Protein AF-A0A6J1W2R2-F1 (afdb_monomer_lite)

InterPro domains:
  IPR001648 Small ribosomal subunit protein bS18 [PF01084] (41-90)
  IPR036870 Small ribosomal subunit protein bS18 superfamily [G3DSA:4.10.640.10] (30-95)
  IPR036870 Small ribosomal subunit protein bS18 superfamily [SSF46911] (23-94)
  IPR040054 Small ribosomal subunit protein mS40 [PTHR13329] (23-155)

Sequence (158 aa):
QKGTFTAFSSNYLHNKLFCSVQRRGHVCGNPCPICRDQHLFLDYRNVKLLEQFICPHSNIILDPTHTGVCRNKYKELVKAIDQAQDKGLLSVSTPLISFQDVDWSNQHPAVSKTPPSPALCSKTSWYPWYDWQQPPEKKIELFRKIYKNYLKEESNLS

Radius of gyration: 34.97 Å; chains: 1; bounding box: 86×46×74 Å

Secondary structure (DSSP, 8-state):
---------TTTTTTTS---TTBTTBPPSS--HHHH-TT----TT-HHHHGGGB-TTT-PBPPHHHH---HHHHHHHHHHHHHHHHTTSS----------S----TTSTTTS-PPPPHHHHTT--SSGGGS--PPPHHHHHHHHHHTTTTPPP-----

Foldseek 3Di:
DDDDDPPDDPPPVVVLQAQVCPPPNHGPPDGAPQSVDPPRDQALQPLVVLVVQADPPPRHGHDCVVRSHHNVVVVSSVVSVVVNVVVVVDDDPDDDDDDPPDDPDCPDCVNDPPDDDPCVVVVHDPDPVVDDDDDDVVVVVVCCVVCVPPDDDDDPDD

pLDDT: mean 81.66, std 17.97, range [33.88, 96.5]

Structure (mmCIF, N/CA/C/O backbone):
data_AF-A0A6J1W2R2-F1
#
_entry.id   AF-A0A6J1W2R2-F1
#
loop_
_atom_site.group_PDB
_atom_site.id
_atom_site.type_symbol
_atom_site.label_atom_id
_atom_site.label_alt_id
_atom_site.label_comp_id
_atom_site.label_asym_id
_atom_site.label_entity_id
_atom_site.label_seq_id
_atom_site.pdbx_PDB_ins_code
_atom_site.Cartn_x
_atom_site.Cartn_y
_atom_site.Cartn_z
_atom_site.occupancy
_atom_site.B_iso_or_equiv
_atom_site.auth_seq_id
_atom_site.auth_comp_id
_atom_site.auth_asym_id
_atom_site.auth_atom_id
_atom_site.pdbx_PDB_model_num
ATOM 1 N N . GLN A 1 1 ? 42.915 19.034 0.023 1.00 37.22 1 GLN A N 1
ATOM 2 C CA . GLN A 1 1 ? 42.720 19.539 -1.352 1.00 37.22 1 GLN A CA 1
ATOM 3 C C . GLN A 1 1 ? 41.248 19.360 -1.693 1.00 37.22 1 GLN A C 1
ATOM 5 O O . GLN A 1 1 ? 40.775 18.234 -1.697 1.00 37.22 1 GLN A O 1
ATOM 10 N N . LYS A 1 2 ? 40.491 20.457 -1.809 1.00 33.88 2 LYS A N 1
ATOM 11 C CA . LYS A 1 2 ? 39.046 20.425 -2.078 1.00 33.88 2 LYS A CA 1
ATOM 12 C C . LYS A 1 2 ? 38.864 20.428 -3.596 1.00 33.88 2 LYS A C 1
ATOM 14 O O . LYS A 1 2 ? 39.193 21.423 -4.232 1.00 33.88 2 LYS A O 1
ATOM 19 N N . GLY A 1 3 ? 38.426 19.303 -4.159 1.00 34.03 3 GLY A N 1
ATOM 20 C CA . GLY A 1 3 ? 38.144 19.174 -5.587 1.00 34.03 3 GLY A CA 1
ATOM 21 C C . GLY A 1 3 ? 36.888 19.957 -5.948 1.00 34.03 3 GLY A C 1
ATOM 22 O O . GLY A 1 3 ? 35.795 19.642 -5.485 1.00 34.03 3 GLY A O 1
ATOM 23 N N . THR A 1 4 ? 37.059 21.005 -6.740 1.00 35.53 4 THR A N 1
ATOM 24 C CA . THR A 1 4 ? 35.995 21.797 -7.347 1.00 35.53 4 THR A CA 1
ATOM 25 C C . THR A 1 4 ? 35.283 20.959 -8.407 1.00 35.53 4 THR A C 1
ATOM 27 O O . THR A 1 4 ? 35.837 20.675 -9.465 1.00 35.53 4 THR A O 1
ATOM 30 N N . PHE A 1 5 ? 34.039 20.564 -8.133 1.00 35.19 5 PHE A N 1
ATOM 31 C CA . PHE A 1 5 ? 33.139 20.038 -9.157 1.00 35.19 5 PHE A CA 1
ATOM 32 C C . PHE A 1 5 ? 32.754 21.198 -10.078 1.00 35.19 5 PHE A C 1
ATOM 34 O O . PHE A 1 5 ? 32.011 22.101 -9.690 1.00 35.19 5 PHE A O 1
ATOM 41 N N . THR A 1 6 ? 33.312 21.220 -11.284 1.00 35.56 6 THR A N 1
ATOM 42 C CA . THR A 1 6 ? 32.904 22.163 -12.320 1.00 35.56 6 THR A CA 1
ATOM 43 C C . THR A 1 6 ? 31.496 21.799 -12.781 1.00 35.56 6 THR A C 1
ATOM 45 O O . THR A 1 6 ? 31.207 20.664 -13.160 1.00 35.56 6 THR A O 1
ATOM 48 N N . ALA A 1 7 ? 30.590 22.773 -12.712 1.00 41.31 7 ALA A N 1
ATOM 49 C CA . ALA A 1 7 ? 29.236 22.658 -13.225 1.00 41.31 7 ALA A CA 1
ATOM 50 C C . ALA A 1 7 ? 29.283 22.506 -14.755 1.00 41.31 7 ALA A C 1
ATOM 52 O O . ALA A 1 7 ? 29.345 23.489 -15.495 1.00 41.31 7 ALA A O 1
ATOM 53 N N . PHE A 1 8 ? 29.267 21.264 -15.239 1.00 35.47 8 PHE A N 1
ATOM 54 C CA . PHE A 1 8 ? 29.044 20.964 -16.648 1.00 35.47 8 PHE A CA 1
ATOM 55 C C . PHE A 1 8 ? 27.583 21.294 -16.995 1.00 35.47 8 PHE A C 1
ATOM 57 O O . PHE A 1 8 ? 26.665 20.546 -16.681 1.00 35.47 8 PHE A O 1
ATOM 64 N N . SER A 1 9 ? 27.392 22.471 -17.594 1.00 34.22 9 SER A N 1
ATOM 65 C CA . SER A 1 9 ? 26.279 22.884 -18.463 1.00 34.22 9 SER A CA 1
ATOM 66 C C . SER A 1 9 ? 24.929 22.167 -18.254 1.00 34.22 9 SER A C 1
ATOM 68 O O . SER A 1 9 ? 24.578 21.208 -18.940 1.00 34.22 9 SER A O 1
ATOM 70 N N . SER A 1 10 ? 24.114 22.720 -17.354 1.00 40.25 10 SER A N 1
ATOM 71 C CA . SER A 1 10 ? 22.743 22.279 -17.030 1.00 40.25 10 SER A CA 1
ATOM 72 C C . SER A 1 10 ? 21.732 22.398 -18.198 1.00 40.25 10 SER A C 1
ATOM 74 O O . SER A 1 10 ? 20.627 21.862 -18.147 1.00 40.25 10 SER A O 1
ATOM 76 N N . ASN A 1 11 ? 22.092 23.064 -19.301 1.00 42.41 11 ASN A N 1
ATOM 77 C CA . ASN A 1 11 ? 21.125 23.475 -20.330 1.00 42.41 11 ASN A CA 1
ATOM 78 C C . ASN A 1 11 ? 20.890 22.460 -21.467 1.00 42.41 11 ASN A C 1
ATOM 80 O O . ASN A 1 11 ? 19.940 22.619 -22.230 1.00 42.41 11 ASN A O 1
ATOM 84 N N . TYR A 1 12 ? 21.694 21.396 -21.578 1.00 39.03 12 TYR A N 1
ATOM 85 C CA . TYR A 1 12 ? 21.502 20.356 -22.609 1.00 39.03 12 TYR A CA 1
ATOM 86 C C . TYR A 1 12 ? 20.623 19.180 -22.141 1.00 39.03 12 TYR A C 1
ATOM 88 O O . TYR A 1 12 ? 19.977 18.515 -22.953 1.00 39.03 12 TYR A O 1
ATOM 96 N N . LEU A 1 13 ? 20.550 18.942 -20.827 1.00 44.00 13 LEU A N 1
ATOM 97 C CA . LEU A 1 13 ? 19.780 17.848 -20.219 1.00 44.00 13 LEU A CA 1
ATOM 98 C C . LEU A 1 13 ? 18.282 18.159 -20.095 1.00 44.00 13 LEU A C 1
ATOM 100 O O . LEU A 1 13 ? 17.456 17.250 -20.142 1.00 44.00 13 LEU A O 1
ATOM 104 N N . HIS A 1 14 ? 17.904 19.435 -20.010 1.00 46.84 14 HIS A N 1
ATOM 105 C CA . HIS A 1 14 ? 16.515 19.822 -19.752 1.00 46.84 14 HIS A CA 1
ATOM 106 C C . HIS A 1 14 ? 15.580 19.633 -20.967 1.00 46.84 14 HIS A C 1
ATOM 108 O O . HIS A 1 14 ? 14.381 19.406 -20.799 1.00 46.84 14 HIS A O 1
ATOM 114 N N . ASN A 1 15 ? 16.119 19.652 -22.194 1.00 44.69 15 ASN A N 1
ATOM 115 C CA . ASN A 1 15 ? 15.325 19.600 -23.431 1.00 44.69 15 ASN A CA 1
ATOM 116 C C . ASN A 1 15 ? 15.116 18.186 -24.007 1.00 44.69 15 ASN A C 1
ATOM 118 O O . ASN A 1 15 ? 14.222 17.999 -24.828 1.00 44.69 15 ASN A O 1
ATOM 122 N N . LYS A 1 16 ? 15.880 17.174 -23.563 1.00 52.25 16 LYS A N 1
ATOM 123 C CA . LYS A 1 16 ? 15.701 15.760 -23.972 1.00 52.25 16 LYS A CA 1
ATOM 124 C C . LYS A 1 16 ? 14.687 14.994 -23.111 1.00 52.25 16 LYS A C 1
ATOM 126 O O . LYS A 1 16 ? 14.138 13.991 -23.553 1.00 52.25 16 LYS A O 1
ATOM 131 N N . LEU A 1 17 ? 14.395 15.486 -21.906 1.00 55.44 17 LEU A N 1
ATOM 132 C CA . LEU A 1 17 ? 13.450 14.862 -20.969 1.00 55.44 17 LEU A CA 1
ATOM 133 C C . LEU A 1 17 ? 11.979 14.989 -21.412 1.00 55.44 17 LEU A C 1
ATOM 135 O O . LEU A 1 17 ? 11.118 14.255 -20.924 1.00 55.44 17 LEU A O 1
ATOM 139 N N . PHE A 1 18 ? 11.682 15.875 -22.367 1.00 56.31 18 PHE A N 1
ATOM 140 C CA . PHE A 1 18 ? 10.337 16.116 -22.882 1.00 56.31 18 PHE A CA 1
ATOM 141 C C . PHE A 1 18 ? 10.292 15.902 -24.397 1.00 56.31 18 PHE A C 1
ATOM 143 O O . PHE A 1 18 ? 10.505 16.825 -25.177 1.00 56.31 18 PHE A O 1
ATOM 150 N N . CYS A 1 19 ? 9.959 14.685 -24.828 1.00 61.53 19 CYS A N 1
ATOM 151 C CA . CYS A 1 19 ? 9.558 14.461 -26.213 1.00 61.53 19 CYS A CA 1
ATOM 152 C C . CYS A 1 19 ? 8.218 15.166 -26.429 1.00 61.53 19 CYS A C 1
ATOM 154 O O . CYS A 1 19 ? 7.186 14.785 -25.876 1.00 61.53 19 CYS A O 1
ATOM 156 N N . SER A 1 20 ? 8.259 16.243 -27.201 1.00 53.66 20 SER A N 1
ATOM 157 C CA . SER A 1 20 ? 7.128 17.112 -27.502 1.00 53.66 20 SER A CA 1
ATOM 158 C C . SER A 1 20 ? 6.196 16.542 -28.573 1.00 53.66 20 SER A C 1
ATOM 160 O O . SER A 1 20 ? 5.399 17.301 -29.111 1.00 53.66 20 SER A O 1
ATOM 162 N N . VAL A 1 21 ? 6.249 15.231 -28.860 1.00 52.50 21 VAL A N 1
ATOM 163 C CA . VAL A 1 21 ? 5.447 14.547 -29.901 1.00 52.50 21 VAL A CA 1
ATOM 164 C C . VAL A 1 21 ? 3.933 14.753 -29.746 1.00 52.50 21 VAL A C 1
ATOM 166 O O . VAL A 1 21 ? 3.185 14.549 -30.693 1.00 52.50 21 VAL A O 1
ATOM 169 N N . GLN A 1 22 ? 3.466 15.277 -28.610 1.00 52.41 22 GLN A N 1
ATOM 170 C CA . GLN A 1 22 ? 2.085 15.742 -28.447 1.00 52.41 22 GLN A CA 1
ATOM 171 C C . GLN A 1 22 ? 1.945 17.215 -28.046 1.00 52.41 22 GLN A C 1
ATOM 173 O O . GLN A 1 22 ? 1.015 17.596 -27.341 1.00 52.41 22 GLN A O 1
ATOM 178 N N . ARG A 1 23 ? 2.794 18.109 -28.560 1.00 53.06 23 ARG A N 1
ATOM 179 C CA . ARG A 1 23 ? 2.374 19.506 -28.735 1.00 53.06 23 ARG A CA 1
ATOM 180 C C . ARG A 1 23 ? 1.549 19.588 -30.020 1.00 53.06 23 ARG A C 1
ATOM 182 O O . ARG A 1 23 ? 2.087 19.843 -31.088 1.00 53.06 23 ARG A O 1
ATOM 189 N N . ARG A 1 24 ? 0.236 19.357 -29.902 1.00 53.72 24 ARG A N 1
ATOM 190 C CA . ARG A 1 24 ? -0.763 19.594 -30.968 1.00 53.72 24 ARG A CA 1
ATOM 191 C C . ARG A 1 24 ? -0.527 18.816 -32.281 1.00 53.72 24 ARG A C 1
ATOM 193 O O . ARG A 1 24 ? -0.714 19.367 -33.357 1.00 53.72 24 ARG A O 1
ATOM 200 N N . GLY A 1 25 ? -0.132 17.544 -32.198 1.00 59.78 25 GLY A N 1
ATOM 201 C CA . GLY A 1 25 ? -0.109 16.637 -33.359 1.00 59.78 25 GLY A CA 1
ATOM 202 C C . GLY A 1 25 ? 1.147 16.679 -34.239 1.00 59.78 25 GLY A C 1
ATOM 203 O O . GLY A 1 25 ? 1.175 15.998 -35.258 1.00 59.78 25 GLY A O 1
ATOM 204 N N . HIS A 1 26 ? 2.192 17.423 -33.859 1.00 62.81 26 HIS A N 1
ATOM 205 C CA . HIS A 1 26 ? 3.463 17.442 -34.588 1.00 62.81 26 HIS A CA 1
ATOM 206 C C . HIS A 1 26 ? 4.547 16.623 -33.866 1.00 62.81 26 HIS A C 1
ATOM 208 O O . HIS A 1 26 ? 4.877 16.882 -32.706 1.00 62.81 26 HIS A O 1
ATOM 214 N N . VAL A 1 27 ? 5.147 15.661 -34.575 1.00 64.88 27 VAL A N 1
ATOM 215 C CA . VAL A 1 27 ? 6.266 14.838 -34.085 1.00 64.88 27 VAL A CA 1
ATOM 216 C C . VAL A 1 27 ? 7.534 15.696 -34.041 1.00 64.88 27 VAL A C 1
ATOM 218 O O . VAL A 1 27 ? 7.864 16.378 -35.007 1.00 64.88 27 VAL A O 1
ATOM 221 N N . CYS A 1 28 ? 8.256 15.729 -32.919 1.00 65.06 28 CYS A N 1
ATOM 222 C CA . CYS A 1 28 ? 9.509 16.487 -32.844 1.00 65.06 28 CYS A CA 1
ATOM 223 C C . CYS A 1 28 ? 10.579 15.894 -33.775 1.00 65.06 28 CYS A C 1
ATOM 225 O O . CYS A 1 28 ? 10.603 14.684 -33.966 1.00 65.06 28 CYS A O 1
ATOM 227 N N . GLY A 1 29 ? 11.497 16.716 -34.299 1.00 72.06 29 GLY A N 1
ATOM 228 C CA . GLY A 1 29 ? 12.482 16.278 -35.303 1.00 72.06 29 GLY A CA 1
ATOM 229 C C . GLY A 1 29 ? 13.381 15.105 -34.879 1.00 72.06 29 GLY A C 1
ATOM 230 O O . GLY A 1 29 ? 13.784 14.320 -35.729 1.00 72.06 29 GLY A O 1
ATOM 231 N N . ASN A 1 30 ? 13.648 14.940 -33.576 1.00 76.75 30 ASN A N 1
ATOM 232 C CA . ASN A 1 30 ? 14.317 13.757 -33.019 1.00 76.75 30 ASN A CA 1
ATOM 233 C C . ASN A 1 30 ? 13.459 13.131 -31.898 1.00 76.75 30 ASN A C 1
ATOM 235 O O . ASN A 1 30 ? 13.616 13.502 -30.729 1.00 76.75 30 ASN A O 1
ATOM 239 N N . PRO A 1 31 ? 12.482 12.271 -32.238 1.00 82.56 31 PRO A N 1
ATOM 240 C CA . PRO A 1 31 ? 11.590 11.648 -31.264 1.00 82.56 31 PRO A CA 1
ATOM 241 C C . PRO A 1 31 ? 12.301 10.580 -30.423 1.00 82.56 31 PRO A C 1
ATOM 243 O O . PRO A 1 31 ? 13.312 10.011 -30.829 1.00 82.56 31 PRO A O 1
ATOM 246 N N . CYS A 1 32 ? 11.747 10.294 -29.239 1.00 84.81 32 CYS A N 1
ATOM 247 C CA . CYS A 1 32 ? 12.245 9.215 -28.384 1.00 84.81 32 CYS A CA 1
ATOM 248 C C . CYS A 1 32 ? 12.112 7.846 -29.093 1.00 84.81 32 CYS A C 1
ATOM 250 O O . CYS A 1 32 ? 11.216 7.718 -29.930 1.00 84.81 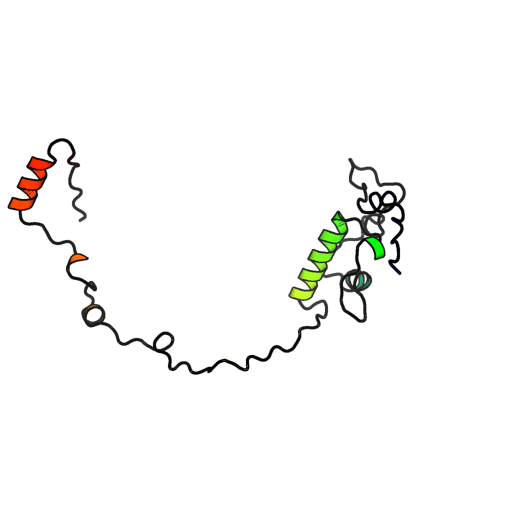32 CYS A O 1
ATOM 252 N N . PRO A 1 33 ? 12.909 6.810 -28.756 1.00 86.19 33 PRO A N 1
ATOM 253 C CA . PRO A 1 33 ? 12.836 5.498 -29.419 1.00 86.19 33 PRO A CA 1
ATOM 254 C C . PRO A 1 33 ? 11.419 4.909 -29.451 1.00 86.19 33 PRO A C 1
ATOM 256 O O . PRO A 1 33 ? 11.002 4.351 -30.458 1.00 86.19 33 PRO A O 1
ATOM 259 N N . ILE A 1 34 ? 10.654 5.134 -28.377 1.00 88.38 34 ILE A N 1
ATOM 260 C CA . ILE A 1 34 ? 9.258 4.695 -28.242 1.00 88.38 34 ILE A CA 1
ATOM 261 C C . ILE A 1 34 ? 8.284 5.605 -29.002 1.00 88.38 34 ILE A C 1
ATOM 263 O O . ILE A 1 34 ? 7.258 5.167 -29.489 1.00 88.38 34 ILE A O 1
ATOM 267 N N . CYS A 1 35 ? 8.593 6.895 -29.095 1.00 84.50 35 CYS A N 1
ATOM 268 C CA . CYS A 1 35 ? 7.727 7.912 -29.685 1.00 84.50 35 CYS A CA 1
ATOM 269 C C . CYS A 1 35 ? 7.887 8.006 -31.209 1.00 84.50 35 CYS A C 1
ATOM 271 O O . CYS A 1 35 ? 7.076 8.652 -31.869 1.00 84.50 35 CYS A O 1
ATOM 273 N N . ARG A 1 36 ? 8.982 7.453 -31.749 1.00 84.81 36 ARG A N 1
ATOM 274 C CA . ARG A 1 36 ? 9.283 7.424 -33.182 1.00 84.81 36 ARG A CA 1
ATOM 275 C C . ARG A 1 36 ? 8.344 6.480 -33.929 1.00 84.81 36 ARG A C 1
ATOM 277 O O . ARG A 1 36 ? 7.970 6.787 -35.055 1.00 84.81 36 ARG A O 1
ATOM 284 N N . ASP A 1 37 ? 7.996 5.360 -33.304 1.00 85.44 37 ASP A N 1
ATOM 285 C CA . ASP A 1 37 ? 7.122 4.334 -33.862 1.00 85.44 37 ASP A CA 1
ATOM 286 C C . ASP A 1 37 ? 5.756 4.367 -33.164 1.00 85.44 37 ASP A C 1
ATOM 288 O O . ASP A 1 37 ? 5.658 4.206 -31.950 1.00 85.44 37 ASP A O 1
ATOM 292 N N . GLN A 1 38 ? 4.690 4.593 -33.930 1.00 80.69 38 GLN A N 1
ATOM 293 C CA . GLN A 1 38 ? 3.326 4.674 -33.403 1.00 80.69 38 GLN A CA 1
ATOM 294 C C . GLN A 1 38 ? 2.714 3.301 -33.111 1.00 80.69 38 GLN A C 1
ATOM 296 O O . GLN A 1 38 ? 1.756 3.217 -32.345 1.00 80.69 38 GLN A O 1
ATOM 301 N N . HIS A 1 39 ? 3.254 2.233 -33.700 1.00 85.00 39 HIS A N 1
ATOM 302 C CA . HIS A 1 39 ? 2.779 0.869 -33.477 1.00 85.00 39 HIS A CA 1
ATOM 303 C C . HIS A 1 39 ? 3.423 0.218 -32.249 1.00 85.00 39 HIS A C 1
ATOM 305 O O . HIS A 1 39 ? 3.042 -0.890 -31.864 1.00 85.00 39 HIS A O 1
ATOM 311 N N . LEU A 1 40 ? 4.381 0.899 -31.613 1.00 88.88 40 LEU A N 1
ATOM 312 C CA . LEU A 1 40 ? 5.046 0.407 -30.420 1.00 88.88 40 LEU A CA 1
ATOM 313 C C . LEU A 1 40 ? 4.242 0.752 -29.160 1.00 88.88 40 LEU A C 1
ATOM 315 O O . LEU A 1 40 ? 4.360 1.836 -28.583 1.00 88.88 40 LEU A O 1
ATOM 319 N N . PHE A 1 41 ? 3.428 -0.204 -28.715 1.00 89.38 41 PHE A N 1
ATOM 320 C CA . PHE A 1 41 ? 2.624 -0.088 -27.500 1.00 89.38 41 PHE A CA 1
ATOM 321 C C . PHE A 1 41 ? 3.355 -0.652 -26.273 1.00 89.38 41 PHE A C 1
ATOM 323 O O . PHE A 1 41 ? 3.830 -1.793 -26.270 1.00 89.38 41 PHE A O 1
ATOM 330 N N . LEU A 1 42 ? 3.416 0.157 -25.211 1.00 92.31 42 LEU A N 1
ATOM 331 C CA . LEU A 1 42 ? 3.955 -0.230 -23.908 1.00 92.31 42 LEU A CA 1
ATOM 332 C C . LEU A 1 42 ? 2.907 -1.012 -23.110 1.00 92.31 42 LEU A C 1
ATOM 334 O O . LEU A 1 42 ? 2.167 -0.444 -22.311 1.00 92.31 42 LEU A O 1
ATOM 338 N N . ASP A 1 43 ? 2.881 -2.323 -23.329 1.00 94.38 43 ASP A N 1
ATOM 339 C CA . ASP A 1 43 ? 2.031 -3.265 -22.603 1.00 94.38 43 ASP A CA 1
ATOM 340 C C . ASP A 1 43 ? 2.867 -4.152 -21.673 1.00 94.38 43 ASP A C 1
ATOM 342 O O . ASP A 1 43 ? 3.932 -4.637 -22.054 1.00 94.38 43 ASP A O 1
ATOM 346 N N . TYR A 1 44 ? 2.315 -4.489 -20.504 1.00 95.88 44 TYR A N 1
ATOM 347 C CA . TYR A 1 44 ? 2.909 -5.447 -19.557 1.00 95.88 44 TYR A CA 1
ATOM 348 C C . TYR A 1 44 ? 3.099 -6.859 -20.150 1.00 95.88 44 TYR A C 1
ATOM 350 O O . TYR A 1 44 ? 3.895 -7.649 -19.654 1.00 95.88 44 TYR A O 1
ATOM 358 N N . ARG A 1 45 ? 2.361 -7.197 -21.218 1.00 95.19 45 ARG A N 1
ATOM 359 C CA . ARG A 1 45 ? 2.462 -8.488 -21.926 1.00 95.19 45 ARG A CA 1
ATOM 360 C C . ARG A 1 45 ? 3.720 -8.586 -22.789 1.00 95.19 45 ARG A C 1
ATOM 362 O O . ARG A 1 45 ? 4.181 -9.687 -23.077 1.00 95.19 45 ARG A O 1
ATOM 369 N N . ASN A 1 46 ? 4.271 -7.449 -23.209 1.00 95.00 46 ASN A N 1
ATOM 370 C CA . ASN A 1 46 ? 5.395 -7.385 -24.136 1.00 95.00 46 ASN A CA 1
ATOM 371 C C . ASN A 1 46 ? 6.722 -7.473 -23.374 1.00 95.00 46 ASN A C 1
ATOM 373 O O . ASN A 1 46 ? 7.518 -6.536 -23.377 1.00 95.00 46 ASN A O 1
ATOM 377 N N . VAL A 1 47 ? 6.968 -8.619 -22.736 1.00 93.06 47 VAL A N 1
ATOM 378 C CA . VAL A 1 47 ? 8.131 -8.850 -21.860 1.00 93.06 47 VAL A CA 1
ATOM 379 C C . VAL A 1 47 ? 9.452 -8.525 -22.567 1.00 93.06 47 VAL A C 1
ATOM 381 O O . VAL A 1 47 ? 10.244 -7.739 -22.059 1.00 93.06 47 VAL A O 1
ATOM 384 N N . LYS A 1 48 ? 9.623 -9.000 -23.809 1.00 94.19 48 LYS A N 1
ATOM 385 C CA . LYS A 1 48 ? 10.826 -8.761 -24.630 1.00 94.19 48 LYS A CA 1
ATOM 386 C C . LYS A 1 48 ? 11.126 -7.283 -24.898 1.00 94.19 48 LYS A C 1
ATOM 388 O O . LYS A 1 48 ? 12.273 -6.934 -25.151 1.00 94.19 48 LYS A O 1
ATOM 393 N N . LEU A 1 49 ? 10.100 -6.428 -24.915 1.00 94.06 49 LEU A N 1
ATOM 394 C CA . LEU A 1 49 ? 10.278 -4.985 -25.075 1.00 94.06 49 LEU A CA 1
ATOM 395 C C . LEU A 1 49 ? 10.707 -4.355 -23.750 1.00 94.06 49 LEU A C 1
ATOM 397 O O . LEU A 1 49 ? 11.617 -3.535 -23.728 1.00 94.06 49 LEU A O 1
ATOM 401 N N . LEU A 1 50 ? 10.055 -4.744 -22.652 1.00 94.50 50 LEU A N 1
ATOM 402 C CA . LEU A 1 50 ? 10.324 -4.204 -21.321 1.00 94.50 50 LEU A CA 1
ATOM 403 C C . LEU A 1 50 ? 11.724 -4.580 -20.818 1.00 94.50 50 LEU A C 1
ATOM 405 O O . LEU A 1 50 ? 12.406 -3.727 -20.254 1.00 94.50 50 LEU A O 1
ATOM 409 N N . GLU A 1 51 ? 12.188 -5.802 -21.098 1.00 93.75 51 GLU A N 1
ATOM 410 C CA . GLU A 1 51 ? 13.535 -6.286 -20.756 1.00 93.75 51 GLU A CA 1
ATOM 411 C C . GLU A 1 51 ? 14.655 -5.386 -21.301 1.00 93.75 51 GLU A C 1
ATOM 413 O O . GLU A 1 51 ? 15.681 -5.223 -20.649 1.00 93.75 51 GLU A O 1
ATOM 418 N N . GLN A 1 52 ? 14.457 -4.732 -22.451 1.00 93.44 52 GLN A N 1
ATOM 419 C CA . GLN A 1 52 ? 15.454 -3.828 -23.049 1.00 93.44 52 GLN A CA 1
ATOM 420 C C . GLN A 1 52 ? 15.713 -2.573 -22.206 1.00 93.44 52 GLN A C 1
ATOM 422 O O . GLN A 1 52 ? 16.757 -1.936 -22.338 1.00 93.44 52 GLN A O 1
ATOM 427 N N . PHE A 1 53 ? 14.755 -2.198 -21.357 1.00 93.94 53 PHE A N 1
ATOM 428 C CA . PHE A 1 53 ? 14.839 -1.029 -20.484 1.00 93.94 53 PHE A CA 1
ATOM 429 C C . PHE A 1 53 ? 15.258 -1.391 -19.053 1.00 93.94 53 PHE A C 1
ATOM 431 O O . PHE A 1 53 ? 15.269 -0.522 -18.178 1.00 93.94 53 PHE A O 1
ATOM 438 N N . ILE A 1 54 ? 15.617 -2.654 -18.812 1.00 93.81 54 ILE A N 1
ATOM 439 C CA . ILE A 1 54 ? 16.030 -3.189 -17.516 1.00 93.81 54 ILE A CA 1
ATOM 440 C C . ILE A 1 54 ? 17.489 -3.646 -17.615 1.00 93.81 54 ILE A C 1
ATOM 442 O O . ILE A 1 54 ? 17.925 -4.207 -18.617 1.00 93.81 54 ILE A O 1
ATOM 446 N N . CYS A 1 55 ? 18.276 -3.399 -16.568 1.00 92.25 55 CYS A N 1
ATOM 447 C CA . CYS A 1 55 ? 19.638 -3.917 -16.496 1.00 92.25 55 CYS A CA 1
ATOM 448 C C . CYS A 1 55 ? 19.621 -5.444 -16.270 1.00 92.25 55 CYS A C 1
ATOM 450 O O . CYS A 1 55 ? 19.070 -5.881 -15.259 1.00 92.25 55 CYS A O 1
ATOM 452 N N . PRO A 1 56 ? 20.280 -6.260 -17.117 1.00 89.88 56 PRO A N 1
ATOM 453 C CA . PRO A 1 56 ? 20.210 -7.725 -17.034 1.00 89.88 56 PRO A CA 1
ATOM 454 C C . PRO A 1 56 ? 20.852 -8.315 -15.769 1.00 89.88 56 PRO A C 1
ATOM 456 O O . PRO A 1 56 ? 20.565 -9.450 -15.406 1.00 89.88 56 PRO A O 1
ATOM 459 N N . HIS A 1 57 ? 21.737 -7.568 -15.102 1.00 88.38 57 HIS A N 1
ATOM 460 C CA . HIS A 1 57 ? 22.452 -8.045 -13.914 1.00 88.38 57 HIS A CA 1
ATOM 461 C C . HIS A 1 57 ? 21.820 -7.580 -12.603 1.00 88.38 57 HIS A C 1
ATOM 463 O O . HIS A 1 57 ? 21.799 -8.334 -11.636 1.00 88.38 57 HIS A O 1
ATOM 469 N N . SER A 1 58 ? 21.330 -6.339 -12.549 1.00 88.06 58 SER A N 1
ATOM 470 C CA . SER A 1 58 ? 20.757 -5.764 -11.327 1.00 88.06 58 SER A CA 1
ATOM 471 C C . SER A 1 58 ? 19.230 -5.780 -11.299 1.00 88.06 58 SER A C 1
ATOM 473 O O . SER A 1 58 ? 18.657 -5.530 -10.244 1.00 88.06 58 SER A O 1
ATOM 475 N N . ASN A 1 59 ? 18.567 -6.053 -12.430 1.00 88.31 59 ASN A N 1
ATOM 476 C CA . ASN A 1 59 ? 17.114 -5.929 -12.607 1.00 88.31 59 ASN A CA 1
ATOM 477 C C . ASN A 1 59 ? 16.561 -4.538 -12.239 1.00 88.31 59 ASN A C 1
ATOM 479 O O . ASN A 1 59 ? 15.389 -4.382 -11.903 1.00 88.31 59 ASN A O 1
ATOM 483 N N . ILE A 1 60 ? 17.408 -3.508 -12.320 1.00 91.69 60 ILE A N 1
ATOM 484 C CA . ILE A 1 60 ? 17.036 -2.108 -12.090 1.00 91.69 60 ILE A CA 1
ATOM 485 C C . ILE A 1 60 ? 16.589 -1.492 -13.420 1.00 91.69 60 ILE A C 1
ATOM 487 O O . ILE A 1 60 ? 17.237 -1.693 -14.451 1.00 91.69 60 ILE A O 1
ATOM 491 N N . ILE A 1 61 ? 15.494 -0.729 -13.391 1.00 93.81 61 ILE A N 1
ATOM 492 C CA . ILE A 1 61 ? 15.002 0.037 -14.544 1.00 93.81 61 ILE A CA 1
ATOM 493 C C . ILE A 1 61 ? 16.015 1.139 -14.876 1.00 93.81 61 ILE A C 1
ATOM 495 O O . ILE A 1 61 ? 16.424 1.901 -14.001 1.00 93.81 61 ILE A O 1
ATOM 499 N N . LEU A 1 62 ? 16.427 1.223 -16.140 1.00 93.00 62 LEU A N 1
ATOM 500 C CA . LEU A 1 62 ? 17.417 2.195 -16.598 1.00 93.00 62 LEU A CA 1
ATOM 501 C C . LEU A 1 62 ? 16.830 3.610 -16.654 1.00 93.00 62 LEU A C 1
ATOM 503 O O . LEU A 1 62 ? 15.751 3.820 -17.209 1.00 93.00 62 LEU A O 1
ATOM 507 N N . ASP A 1 63 ? 17.581 4.602 -16.172 1.00 90.31 63 ASP A N 1
ATOM 508 C CA . ASP A 1 63 ? 17.112 5.987 -16.146 1.00 90.31 63 ASP A CA 1
ATOM 509 C C . ASP A 1 63 ? 16.769 6.540 -17.548 1.00 90.31 63 ASP A C 1
ATOM 511 O O . ASP A 1 63 ? 17.408 6.185 -18.549 1.00 90.31 63 ASP A O 1
ATOM 515 N N . PRO A 1 64 ? 15.839 7.512 -17.646 1.00 88.19 64 PRO A N 1
ATOM 516 C CA . PRO A 1 64 ? 15.489 8.181 -18.904 1.00 88.19 64 PRO A CA 1
ATOM 517 C C . PRO A 1 64 ? 16.688 8.806 -19.626 1.00 88.19 64 PRO A C 1
ATOM 519 O O . PRO A 1 64 ? 16.716 8.875 -20.853 1.00 88.19 64 PRO A O 1
ATOM 522 N N . THR A 1 65 ? 17.688 9.269 -18.872 1.00 86.38 65 THR A N 1
ATOM 523 C CA . THR A 1 65 ? 18.917 9.860 -19.417 1.00 86.38 65 THR A CA 1
ATOM 524 C C . THR A 1 65 ? 19.765 8.826 -20.158 1.00 86.38 65 THR A C 1
ATOM 526 O O . THR A 1 65 ? 20.397 9.165 -21.156 1.00 86.38 65 THR A O 1
ATOM 529 N N . HIS A 1 66 ? 19.741 7.571 -19.701 1.00 87.25 66 HIS A N 1
ATOM 530 C CA . HIS A 1 66 ? 20.448 6.457 -20.327 1.00 87.25 66 HIS A CA 1
ATOM 531 C C . HIS A 1 66 ? 19.660 5.865 -21.500 1.00 87.25 66 HIS A C 1
ATOM 533 O O . HIS A 1 66 ? 20.234 5.586 -22.548 1.00 87.25 66 HIS A O 1
ATOM 539 N N . THR A 1 67 ? 18.342 5.718 -21.356 1.00 88.69 67 THR A N 1
ATOM 540 C CA . THR A 1 67 ? 17.474 5.099 -22.376 1.00 88.69 67 THR A CA 1
ATOM 541 C C . THR A 1 67 ? 17.039 6.066 -23.482 1.00 88.69 67 THR A C 1
ATOM 543 O O . THR A 1 67 ? 16.617 5.640 -24.556 1.00 88.69 67 THR A O 1
ATOM 546 N N . GLY A 1 68 ? 17.110 7.380 -23.244 1.00 87.62 68 GLY A N 1
ATOM 547 C CA . GLY A 1 68 ? 16.648 8.405 -24.185 1.00 87.62 68 GLY A CA 1
ATOM 548 C C . GLY A 1 68 ? 15.123 8.467 -24.335 1.00 87.62 68 GLY A C 1
ATOM 549 O O . GLY A 1 68 ? 14.615 9.058 -25.291 1.00 87.62 68 GLY A O 1
ATOM 550 N N . VAL A 1 69 ? 14.382 7.851 -23.410 1.00 89.25 69 VAL A N 1
ATOM 551 C CA . VAL A 1 69 ? 12.917 7.855 -23.383 1.00 89.25 69 VAL A CA 1
ATOM 552 C C . VAL A 1 69 ? 12.409 9.149 -22.749 1.00 89.25 69 VAL A C 1
ATOM 554 O O . VAL A 1 69 ? 12.985 9.684 -21.804 1.00 89.25 69 VAL A O 1
ATOM 557 N N . CYS A 1 70 ? 11.298 9.677 -23.261 1.00 87.19 70 CYS A N 1
ATOM 558 C CA . CYS A 1 70 ? 10.698 10.876 -22.689 1.00 87.19 70 CYS A CA 1
ATOM 559 C C . CYS A 1 70 ? 10.052 10.602 -21.332 1.00 87.19 70 CYS A C 1
ATOM 561 O O . CYS A 1 70 ? 9.562 9.506 -21.075 1.00 87.19 70 CYS A O 1
ATOM 563 N N . ARG A 1 71 ? 9.946 11.622 -20.479 1.00 86.88 71 ARG A N 1
ATOM 564 C CA . ARG A 1 71 ? 9.413 11.447 -19.121 1.00 86.88 71 ARG A CA 1
ATOM 565 C C . ARG A 1 71 ? 7.982 10.897 -19.083 1.00 86.88 71 ARG A C 1
ATOM 567 O O . ARG A 1 71 ? 7.638 10.183 -18.148 1.00 86.88 71 ARG A O 1
ATOM 574 N N . ASN A 1 72 ? 7.158 11.201 -20.088 1.00 86.56 72 ASN A N 1
ATOM 575 C CA . ASN A 1 72 ? 5.787 10.6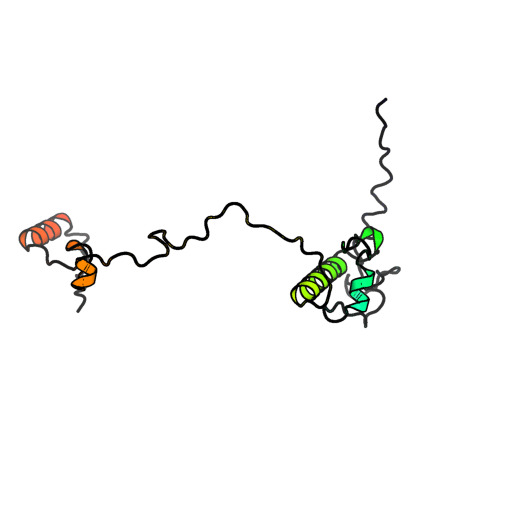89 -20.176 1.00 86.56 72 ASN A CA 1
ATOM 576 C C . ASN A 1 72 ? 5.773 9.183 -20.466 1.00 86.56 72 ASN A C 1
ATOM 578 O O . ASN A 1 72 ? 5.184 8.425 -19.700 1.00 86.56 72 ASN A O 1
ATOM 582 N N . LYS A 1 73 ? 6.490 8.745 -21.508 1.00 88.81 73 LYS A N 1
ATOM 583 C CA . LYS A 1 73 ? 6.604 7.321 -21.853 1.00 88.81 73 LYS A CA 1
ATOM 584 C C . LYS A 1 73 ? 7.379 6.529 -20.813 1.00 88.81 73 LYS A C 1
ATOM 586 O O . LYS A 1 73 ? 7.028 5.390 -20.558 1.00 88.81 73 LYS A O 1
ATOM 591 N N . TYR A 1 74 ? 8.345 7.141 -20.137 1.00 92.69 74 TYR A N 1
ATOM 592 C CA . TYR A 1 74 ? 9.036 6.504 -19.023 1.00 92.69 74 TYR A CA 1
ATOM 593 C C . TYR A 1 74 ? 8.089 6.183 -17.858 1.00 92.69 74 TYR A C 1
ATOM 595 O O . TYR A 1 74 ? 8.145 5.094 -17.305 1.00 92.69 74 TYR A O 1
ATOM 603 N N . LYS A 1 75 ? 7.159 7.086 -17.514 1.00 92.31 75 LYS A N 1
ATOM 604 C CA . LYS A 1 75 ? 6.136 6.800 -16.491 1.00 92.31 75 LYS A CA 1
ATOM 605 C C . LYS A 1 75 ? 5.199 5.661 -16.902 1.00 92.31 75 LYS A C 1
ATOM 607 O O . LYS A 1 75 ? 4.802 4.877 -16.048 1.00 92.31 75 LYS A O 1
ATOM 612 N N . GLU A 1 76 ? 4.815 5.595 -18.177 1.00 93.38 76 GLU A N 1
ATOM 613 C CA . GLU A 1 76 ? 4.022 4.478 -18.717 1.00 93.38 76 GLU A CA 1
ATOM 614 C C . GLU A 1 76 ? 4.810 3.163 -18.667 1.00 93.38 76 GLU A C 1
ATOM 616 O O . GLU A 1 76 ? 4.272 2.143 -18.254 1.00 93.38 76 GLU A O 1
ATOM 621 N N . LEU A 1 77 ? 6.096 3.212 -19.012 1.00 94.81 77 LEU A N 1
ATOM 622 C CA . LEU A 1 77 ? 7.007 2.076 -18.985 1.00 94.81 77 LEU A CA 1
ATOM 623 C C . LEU A 1 77 ? 7.196 1.517 -17.573 1.00 94.81 77 LEU A C 1
ATOM 625 O O . LEU A 1 77 ? 7.045 0.317 -17.390 1.00 94.81 77 LEU A O 1
ATOM 629 N N . VAL A 1 78 ? 7.456 2.372 -16.577 1.00 95.12 78 VAL A N 1
ATOM 630 C CA . VAL A 1 78 ? 7.581 1.945 -15.172 1.00 95.12 78 VAL A CA 1
ATOM 631 C C . VAL A 1 78 ? 6.301 1.243 -14.719 1.00 95.12 78 VAL A C 1
ATOM 633 O O . VAL A 1 78 ? 6.365 0.125 -14.231 1.00 95.12 78 VAL A O 1
ATOM 636 N N . LYS A 1 79 ? 5.126 1.820 -15.006 1.00 96.19 79 LYS A N 1
ATOM 637 C CA . LYS A 1 79 ? 3.837 1.179 -14.696 1.00 96.19 79 LYS A CA 1
ATOM 638 C C . LYS A 1 79 ? 3.656 -0.172 -15.389 1.00 96.19 79 LYS A C 1
ATOM 640 O O . LYS A 1 79 ? 3.090 -1.082 -14.795 1.00 96.19 79 LYS A O 1
ATOM 645 N N . ALA A 1 80 ? 4.070 -0.297 -16.649 1.00 96.50 80 ALA A N 1
ATOM 646 C CA . ALA A 1 80 ? 3.970 -1.552 -17.389 1.00 96.50 80 ALA A CA 1
ATOM 647 C C . ALA A 1 80 ? 4.915 -2.625 -16.824 1.00 96.50 80 ALA A C 1
ATOM 649 O O . ALA A 1 80 ? 4.526 -3.789 -16.764 1.00 96.50 80 ALA A O 1
ATOM 650 N N . ILE A 1 81 ? 6.118 -2.233 -16.387 1.00 95.75 81 ILE A N 1
ATOM 651 C CA . ILE A 1 81 ? 7.077 -3.113 -15.708 1.00 95.75 81 ILE A CA 1
ATOM 652 C C . ILE A 1 81 ? 6.520 -3.558 -14.359 1.00 95.75 81 ILE A C 1
ATOM 654 O O . ILE A 1 81 ? 6.452 -4.760 -14.131 1.00 95.75 81 ILE A O 1
ATOM 658 N N . ASP A 1 82 ? 6.044 -2.631 -13.524 1.00 94.88 82 ASP A N 1
ATOM 659 C CA . ASP A 1 82 ? 5.440 -2.948 -12.223 1.00 94.88 82 ASP A CA 1
ATOM 660 C C . ASP A 1 82 ? 4.281 -3.945 -12.399 1.00 94.88 82 ASP A C 1
ATOM 662 O O . ASP A 1 82 ? 4.250 -5.002 -11.779 1.00 94.88 82 ASP A O 1
ATOM 666 N N . GLN A 1 83 ? 3.384 -3.695 -13.360 1.00 96.38 83 GLN A N 1
ATOM 667 C CA . GLN A 1 83 ? 2.286 -4.616 -13.674 1.00 96.38 83 GLN A CA 1
ATOM 668 C C . GLN A 1 83 ? 2.753 -5.982 -14.195 1.00 96.38 83 GLN A C 1
ATOM 670 O O . GLN A 1 83 ? 2.078 -6.987 -13.969 1.00 96.38 83 GLN A O 1
ATOM 675 N N . ALA A 1 84 ? 3.848 -6.035 -14.954 1.00 96.25 84 ALA A N 1
ATOM 676 C CA . ALA A 1 84 ? 4.409 -7.289 -15.446 1.00 96.25 84 ALA A CA 1
ATOM 677 C C . ALA A 1 84 ? 5.070 -8.086 -14.312 1.00 96.25 84 ALA A C 1
ATOM 679 O O . ALA A 1 84 ? 4.963 -9.312 -14.299 1.00 96.25 84 ALA A O 1
ATOM 680 N N . GLN A 1 85 ? 5.691 -7.403 -13.350 1.00 94.31 85 GLN A N 1
ATOM 681 C CA . GLN A 1 85 ? 6.244 -7.993 -12.133 1.00 94.31 85 GLN A CA 1
ATOM 682 C C . GLN A 1 85 ? 5.137 -8.532 -11.219 1.00 94.31 85 GLN A C 1
ATOM 684 O O . GLN A 1 85 ? 5.186 -9.697 -10.834 1.00 94.31 85 GLN A O 1
ATOM 689 N N . ASP A 1 86 ? 4.081 -7.750 -10.976 1.00 94.31 86 ASP A N 1
ATOM 690 C CA . ASP A 1 86 ? 2.914 -8.163 -10.179 1.00 94.31 86 ASP A CA 1
ATOM 691 C C . ASP A 1 86 ? 2.218 -9.404 -10.761 1.00 94.31 86 ASP A C 1
ATOM 693 O O . ASP A 1 86 ? 1.685 -10.244 -10.038 1.00 94.31 86 ASP A O 1
ATOM 697 N N . LYS A 1 87 ? 2.223 -9.530 -12.094 1.00 95.19 87 LYS A N 1
ATOM 698 C CA . LYS A 1 87 ? 1.654 -10.677 -12.820 1.00 95.19 87 LYS A CA 1
ATOM 699 C C . LYS A 1 87 ? 2.622 -11.848 -12.982 1.00 95.19 87 LYS A C 1
ATOM 701 O O . LYS A 1 87 ? 2.234 -12.856 -13.569 1.00 95.19 87 LYS A O 1
ATOM 706 N N . GLY A 1 88 ? 3.865 -11.721 -12.518 1.00 93.94 88 GLY A N 1
ATOM 707 C CA . GLY A 1 88 ? 4.894 -12.754 -12.644 1.00 93.94 88 GLY A CA 1
ATOM 708 C C . GLY A 1 88 ? 5.379 -13.005 -14.077 1.00 93.94 88 GLY A C 1
ATOM 709 O O . GLY A 1 88 ? 5.913 -14.075 -14.355 1.00 93.94 88 GLY A O 1
ATOM 710 N N . LEU A 1 89 ? 5.186 -12.056 -15.001 1.00 94.50 89 LEU A N 1
ATOM 711 C CA . LEU A 1 89 ? 5.718 -12.133 -16.369 1.00 94.50 89 LEU A CA 1
ATOM 712 C C . LEU A 1 89 ? 7.194 -11.720 -16.443 1.00 94.50 89 LEU A C 1
ATOM 714 O O . LEU A 1 89 ? 7.918 -12.204 -17.309 1.00 94.50 89 LEU A O 1
ATOM 718 N N . LEU A 1 90 ? 7.626 -10.825 -15.549 1.00 92.56 90 LEU A N 1
ATOM 719 C CA . LEU A 1 90 ? 9.025 -10.443 -15.355 1.00 92.56 90 LEU A CA 1
ATOM 720 C C . LEU A 1 90 ? 9.541 -11.027 -14.040 1.00 92.56 90 LEU A C 1
ATOM 722 O O . LEU A 1 90 ? 8.832 -11.024 -13.034 1.00 92.56 90 LEU A O 1
ATOM 726 N N . SER A 1 91 ? 10.789 -11.497 -14.038 1.00 86.31 91 SER A N 1
ATOM 727 C CA . SER A 1 91 ? 11.443 -11.982 -12.826 1.00 86.31 91 SER A CA 1
ATOM 728 C C . SER A 1 91 ? 11.847 -10.816 -11.920 1.00 86.31 91 SER A C 1
ATOM 730 O O . SER A 1 91 ? 12.415 -9.818 -12.362 1.00 86.31 91 SER A O 1
ATOM 732 N N . VAL A 1 92 ? 11.562 -10.955 -10.625 1.00 86.31 92 VAL A N 1
ATOM 733 C CA . VAL A 1 92 ? 11.962 -9.998 -9.586 1.00 86.31 92 VAL A CA 1
ATOM 734 C C . VAL A 1 92 ? 12.818 -10.717 -8.559 1.00 86.31 92 VAL A C 1
ATOM 736 O O . VAL A 1 92 ? 12.492 -11.817 -8.118 1.00 86.31 92 VAL A O 1
ATOM 739 N N . SER A 1 93 ? 13.923 -10.086 -8.165 1.00 85.44 93 SER A N 1
ATOM 740 C CA . SER A 1 93 ? 14.755 -10.571 -7.067 1.00 85.44 93 SER A CA 1
ATOM 741 C C . SER A 1 93 ? 14.114 -10.192 -5.733 1.00 85.44 93 SER A C 1
ATOM 743 O O . SER A 1 93 ? 14.388 -9.123 -5.189 1.00 85.44 93 SER A O 1
ATOM 745 N N . THR A 1 94 ? 13.261 -11.061 -5.198 1.00 85.25 94 THR A N 1
ATOM 746 C CA . THR A 1 94 ? 12.684 -10.880 -3.861 1.00 85.25 94 THR A CA 1
ATOM 747 C C . THR A 1 94 ? 13.619 -11.483 -2.809 1.00 85.25 94 THR A C 1
ATOM 749 O O . THR A 1 94 ? 13.887 -12.686 -2.863 1.00 85.25 94 THR A O 1
ATOM 752 N N . PRO A 1 95 ? 14.139 -10.693 -1.852 1.00 89.50 95 PRO A N 1
ATOM 753 C CA . PRO A 1 95 ? 14.967 -11.238 -0.785 1.00 89.50 95 PRO A CA 1
ATOM 754 C C . PRO A 1 95 ? 14.137 -12.166 0.107 1.00 89.50 95 PRO A C 1
ATOM 756 O O . PRO A 1 95 ? 12.969 -11.896 0.391 1.00 89.50 95 PRO A O 1
ATOM 759 N N . LEU A 1 96 ? 14.754 -13.246 0.585 1.00 90.19 96 LEU A N 1
ATOM 760 C CA . LEU A 1 96 ? 14.152 -14.076 1.622 1.00 90.19 96 LEU A CA 1
ATOM 761 C C . LEU A 1 96 ? 14.161 -13.295 2.939 1.00 90.19 96 LEU A C 1
ATOM 763 O O . LEU A 1 96 ? 15.223 -13.003 3.486 1.00 90.19 96 LEU A O 1
ATOM 767 N N . ILE A 1 97 ? 12.976 -12.962 3.442 1.00 89.94 97 ILE A N 1
ATOM 768 C CA . ILE A 1 97 ? 12.805 -12.273 4.722 1.00 89.94 97 ILE A CA 1
ATOM 769 C C . ILE A 1 97 ? 12.524 -13.329 5.792 1.00 89.94 97 ILE A C 1
ATOM 771 O O . ILE A 1 97 ? 11.547 -14.072 5.693 1.00 89.94 97 ILE A O 1
ATOM 775 N N . SER A 1 98 ? 13.379 -13.405 6.813 1.00 86.88 98 SER A N 1
ATOM 776 C CA . SER A 1 98 ? 13.167 -14.267 7.976 1.00 86.88 98 SER A CA 1
ATOM 777 C C . SER A 1 98 ? 12.482 -13.499 9.103 1.00 86.88 98 SER A C 1
ATOM 779 O O . SER A 1 98 ? 12.959 -12.444 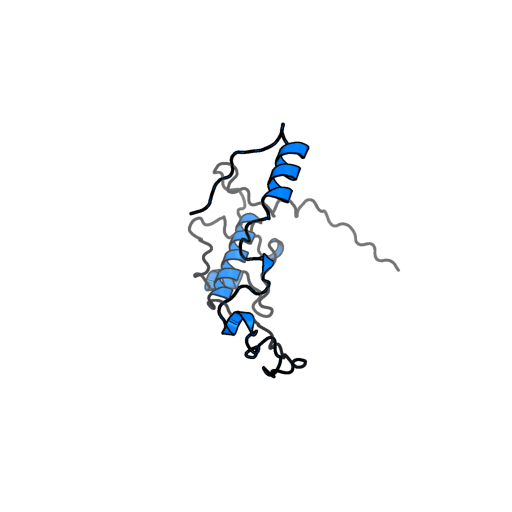9.514 1.00 86.88 98 SER A O 1
ATOM 781 N N . PHE A 1 99 ? 11.413 -14.063 9.653 1.00 82.88 99 PHE A N 1
ATOM 782 C CA . PHE A 1 99 ? 10.732 -13.541 10.836 1.00 82.88 99 PHE A CA 1
ATOM 783 C C . PHE A 1 99 ? 11.242 -14.303 12.066 1.00 82.88 99 PHE A C 1
ATOM 785 O O . PHE A 1 99 ? 10.705 -15.357 12.396 1.00 82.88 99 PHE A O 1
ATOM 792 N N . GLN A 1 100 ? 12.333 -13.837 12.683 1.00 75.19 100 GLN A N 1
ATOM 793 C CA . GLN A 1 100 ? 12.980 -14.552 13.798 1.00 75.19 100 GLN A CA 1
ATOM 794 C C . GLN A 1 100 ? 12.511 -14.104 15.194 1.00 75.19 100 GLN A C 1
ATOM 796 O O . GLN A 1 100 ? 12.774 -14.813 16.157 1.00 75.19 100 GLN A O 1
ATOM 801 N N . ASP A 1 101 ? 11.732 -13.022 15.299 1.00 69.31 101 ASP A N 1
ATOM 802 C CA . ASP A 1 101 ? 11.430 -12.380 16.591 1.00 69.31 101 ASP A CA 1
ATOM 803 C C . ASP A 1 101 ? 9.943 -12.430 16.990 1.00 69.31 101 ASP A C 1
ATOM 805 O O . ASP A 1 101 ? 9.436 -11.528 17.655 1.00 69.31 101 ASP A O 1
ATOM 809 N N . VAL A 1 102 ? 9.206 -13.458 16.562 1.00 76.81 102 VAL A N 1
ATOM 810 C CA . VAL A 1 102 ? 7.773 -13.590 16.876 1.00 76.81 102 VAL A CA 1
ATOM 811 C C . VAL A 1 102 ? 7.449 -14.975 17.410 1.00 76.81 102 VAL A C 1
ATOM 813 O O . VAL A 1 102 ? 7.632 -15.982 16.726 1.00 76.81 102 VAL A O 1
ATOM 816 N N . ASP A 1 103 ? 6.903 -15.010 18.624 1.00 83.00 103 ASP A N 1
ATOM 817 C CA . ASP A 1 103 ? 6.261 -16.198 19.168 1.00 83.00 103 ASP A CA 1
ATOM 818 C C . ASP A 1 103 ? 4.948 -16.428 18.411 1.00 83.00 103 ASP A C 1
ATOM 820 O O . ASP A 1 103 ? 3.961 -15.720 18.605 1.00 83.00 103 ASP A O 1
ATOM 824 N N . TRP A 1 104 ? 4.900 -17.453 17.561 1.00 82.44 104 TRP A N 1
ATOM 825 C CA . TRP A 1 104 ? 3.708 -17.831 16.780 1.00 82.44 104 TRP A CA 1
ATOM 826 C C . TRP A 1 104 ? 2.599 -18.489 17.621 1.00 82.44 104 TRP A C 1
ATOM 828 O O . TRP A 1 104 ? 1.756 -19.232 17.113 1.00 82.44 104 TRP A O 1
ATOM 838 N N . SER A 1 105 ? 2.609 -18.260 18.932 1.00 87.56 105 SER A N 1
ATOM 839 C CA . SER A 1 105 ? 1.672 -18.864 19.866 1.00 87.56 105 SER A CA 1
ATOM 840 C C . SER A 1 105 ? 0.337 -18.120 19.848 1.00 87.56 105 SER A C 1
ATOM 842 O O . SER A 1 105 ? 0.209 -17.010 20.361 1.00 87.56 105 SER A O 1
ATOM 844 N N . ASN A 1 106 ? -0.713 -18.770 19.342 1.00 88.19 106 ASN A N 1
ATOM 845 C CA . ASN A 1 106 ? -2.092 -18.253 19.372 1.00 88.19 106 ASN A CA 1
ATOM 846 C C . ASN A 1 106 ? -2.769 -18.399 20.750 1.00 88.19 106 ASN A C 1
ATOM 848 O O . ASN A 1 106 ? -3.991 -18.496 20.854 1.00 88.19 106 ASN A O 1
ATOM 852 N N . GLN A 1 107 ? -1.980 -18.447 21.822 1.00 87.38 107 GLN A N 1
ATOM 853 C CA . GLN A 1 107 ? -2.484 -18.571 23.189 1.00 87.38 107 GLN A CA 1
ATOM 854 C C . GLN A 1 107 ? -2.965 -17.231 23.761 1.00 87.38 107 GLN A C 1
ATOM 856 O O . GLN A 1 107 ? -3.684 -17.216 24.759 1.00 87.38 107 GLN A O 1
ATOM 861 N N . HIS A 1 108 ? -2.614 -16.104 23.132 1.00 90.38 108 HIS A N 1
ATOM 862 C CA . HIS A 1 108 ? -3.016 -14.790 23.620 1.00 90.38 108 HIS A CA 1
ATOM 863 C C . HIS A 1 108 ? -4.557 -14.622 23.604 1.00 90.38 108 HIS A C 1
ATOM 865 O O . HIS A 1 108 ? -5.187 -14.913 22.582 1.00 90.38 108 HIS A O 1
ATOM 871 N N . PRO A 1 109 ? -5.184 -14.097 24.679 1.00 91.38 109 PRO A N 1
ATOM 872 C CA . PRO A 1 109 ? -6.643 -13.926 24.792 1.00 91.38 109 PRO A CA 1
ATOM 873 C C . PRO A 1 109 ? -7.318 -13.091 23.699 1.00 91.38 109 PRO A C 1
ATOM 875 O O . PRO A 1 109 ? -8.530 -13.176 23.530 1.00 91.38 109 PRO A O 1
ATOM 878 N N . ALA A 1 110 ? -6.551 -12.267 22.979 1.00 90.69 110 ALA A N 1
ATOM 879 C CA . ALA A 1 110 ? -7.062 -11.480 21.855 1.00 90.69 110 ALA A CA 1
ATOM 880 C C . ALA A 1 110 ? -7.305 -12.315 20.585 1.00 90.69 110 ALA A C 1
ATOM 882 O O . ALA A 1 110 ? -8.098 -11.913 19.741 1.00 90.69 110 ALA A O 1
ATOM 883 N N . VAL A 1 111 ? -6.604 -13.445 20.435 1.00 92.38 111 VAL A N 1
ATOM 884 C CA . VAL A 1 111 ? -6.733 -14.349 19.276 1.00 92.38 111 VAL A CA 1
ATOM 885 C C . VAL A 1 111 ? -7.547 -15.590 19.644 1.00 92.38 111 VAL A C 1
ATOM 887 O O . VAL A 1 111 ? -8.241 -16.161 18.804 1.00 92.38 111 VAL A O 1
ATOM 890 N N . SER A 1 112 ? -7.483 -16.016 20.906 1.00 92.38 112 SER A N 1
ATOM 891 C CA . SER A 1 112 ? -8.283 -17.125 21.415 1.00 92.38 112 SER A CA 1
ATOM 892 C C . SER A 1 112 ? -9.704 -16.685 21.794 1.00 92.38 112 SER A C 1
ATOM 894 O O . SER A 1 112 ? -10.048 -15.504 21.809 1.00 92.38 112 SER A O 1
ATOM 896 N N . LYS A 1 113 ? -10.582 -17.658 22.067 1.00 91.75 113 LYS A N 1
ATOM 897 C CA . LYS A 1 113 ? -11.969 -17.376 22.457 1.00 91.75 113 LYS A CA 1
ATOM 898 C C . LYS A 1 113 ? -11.996 -16.708 23.831 1.00 91.75 113 LYS A C 1
ATOM 900 O O . LYS A 1 113 ? -11.720 -17.357 24.838 1.00 91.75 113 LYS A O 1
ATOM 905 N N . THR A 1 114 ? -12.383 -15.439 23.876 1.00 93.00 114 THR A N 1
ATOM 906 C CA . THR A 1 114 ? -12.639 -14.734 25.135 1.00 93.00 114 THR A CA 1
ATOM 907 C C . THR A 1 114 ? -13.902 -15.307 25.796 1.00 93.00 114 THR A C 1
ATOM 909 O O . THR A 1 114 ? -14.905 -15.506 25.102 1.00 93.00 114 THR A O 1
ATOM 912 N N . PRO A 1 115 ? -13.892 -15.607 27.109 1.00 92.62 115 PRO A N 1
ATOM 913 C CA . PRO A 1 115 ? -15.079 -16.109 27.792 1.00 92.62 115 PRO A CA 1
ATOM 914 C C . PRO A 1 115 ? -16.226 -15.090 27.689 1.00 92.62 115 PRO A C 1
ATOM 916 O O . PRO A 1 115 ? -15.991 -13.888 27.850 1.00 92.62 115 PRO A O 1
ATOM 919 N N . PRO A 1 116 ? -17.462 -15.541 27.407 1.00 93.62 116 PRO A N 1
ATOM 920 C CA . PRO A 1 116 ? -18.588 -14.638 27.236 1.00 93.62 116 PRO A CA 1
ATOM 921 C C . PRO A 1 116 ? -18.924 -13.949 28.559 1.00 93.62 116 PRO A C 1
ATOM 923 O O . PRO A 1 116 ? -18.880 -14.562 29.628 1.00 93.62 116 PRO A O 1
ATOM 926 N N . SER A 1 117 ? -19.280 -12.666 28.488 1.00 93.06 117 SER A N 1
ATOM 927 C CA . SER A 1 117 ? -19.747 -11.949 29.671 1.00 93.06 117 SER A CA 1
ATOM 928 C C . SER A 1 117 ? -21.109 -12.490 30.127 1.00 93.06 117 SER A C 1
ATOM 930 O O . SER A 1 117 ? -21.882 -12.983 29.300 1.00 93.06 117 SER A O 1
ATOM 932 N N . PRO A 1 118 ? -21.456 -12.368 31.421 1.00 93.62 118 PRO A N 1
ATOM 933 C CA . PRO A 1 118 ? -22.767 -12.781 31.918 1.00 93.62 118 PRO A CA 1
ATOM 934 C C . PRO A 1 118 ? -23.923 -12.141 31.142 1.00 93.62 118 PRO A C 1
ATOM 936 O O . PRO A 1 118 ? -24.872 -12.837 30.798 1.00 93.62 118 PRO A O 1
ATOM 939 N N . ALA A 1 119 ? -23.792 -10.854 30.792 1.00 93.12 119 ALA A N 1
ATOM 940 C CA . ALA A 1 119 ? -24.772 -10.124 29.991 1.00 93.12 119 ALA A CA 1
ATOM 941 C C . ALA A 1 119 ? -24.953 -10.728 28.589 1.00 93.12 119 ALA A C 1
ATOM 943 O O . ALA A 1 119 ? -26.077 -10.870 28.111 1.00 93.12 119 ALA A O 1
ATOM 944 N N . LEU A 1 120 ? -23.857 -11.151 27.945 1.00 92.12 120 LEU A N 1
ATOM 945 C CA . LEU A 1 120 ? -23.923 -11.825 26.650 1.00 92.12 120 LEU A CA 1
ATOM 946 C C . LEU A 1 120 ? -24.599 -13.202 26.768 1.00 92.12 120 LEU A C 1
ATOM 948 O O . LEU A 1 120 ? -25.405 -13.560 25.910 1.00 92.12 120 LEU A O 1
ATOM 952 N N . CYS A 1 121 ? -24.329 -13.950 27.844 1.00 92.31 121 CYS A N 1
ATOM 953 C CA . CYS A 1 121 ? -24.984 -15.233 28.121 1.00 92.31 121 CYS A CA 1
ATOM 954 C C . CYS A 1 121 ? -26.499 -15.086 28.341 1.00 92.31 121 CYS A C 1
ATOM 956 O O . CYS A 1 121 ? -27.268 -15.894 27.823 1.00 92.31 121 CYS A O 1
ATOM 958 N N . SER A 1 122 ? -26.939 -14.052 29.068 1.00 91.50 122 SER A N 1
ATOM 959 C CA . SER A 1 122 ? -28.359 -13.736 29.285 1.00 91.50 122 SER A CA 1
ATOM 960 C C . SER A 1 122 ? -29.017 -12.991 28.121 1.00 91.50 122 SER A C 1
ATOM 962 O O . SER A 1 122 ? -30.213 -12.718 28.188 1.00 91.50 122 SER A O 1
ATOM 964 N N . LYS A 1 123 ? -28.267 -12.680 27.052 1.00 92.94 123 LYS A N 1
ATOM 965 C CA . LYS A 1 123 ? -28.713 -11.872 25.902 1.00 92.94 123 LYS A CA 1
ATOM 966 C C . LYS A 1 123 ? -29.276 -10.504 26.311 1.00 92.94 123 LYS A C 1
ATOM 968 O O . LYS A 1 123 ? -30.221 -10.010 25.704 1.00 92.94 123 LYS A O 1
ATOM 973 N N . THR A 1 124 ? -28.698 -9.902 27.342 1.00 9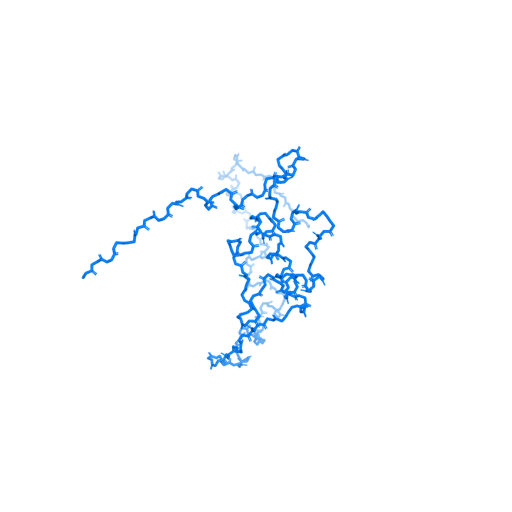3.19 124 THR A N 1
ATOM 974 C CA . THR A 1 124 ? -29.048 -8.563 27.822 1.00 93.19 124 THR A CA 1
ATOM 975 C C . THR A 1 124 ? -27.978 -7.555 27.421 1.00 93.19 124 THR A C 1
ATOM 977 O O . THR A 1 124 ? -26.833 -7.916 27.136 1.00 93.19 124 THR A O 1
ATOM 980 N N . SER A 1 125 ? -28.333 -6.273 27.450 1.00 93.56 125 SER A N 1
ATOM 981 C CA . SER A 1 125 ? -27.373 -5.180 27.323 1.00 93.56 125 SER A CA 1
ATOM 982 C C . SER A 1 125 ? -26.258 -5.280 28.375 1.00 93.56 125 SER A C 1
ATOM 984 O O . SER A 1 125 ? -26.469 -5.778 29.483 1.00 93.56 125 SER A O 1
ATOM 986 N N . TRP A 1 126 ? -25.050 -4.813 28.032 1.00 91.44 126 TRP A N 1
ATOM 987 C CA . TRP A 1 126 ? -23.886 -4.889 28.930 1.00 91.44 126 TRP A CA 1
ATOM 988 C C . TRP A 1 126 ? -24.098 -4.087 30.219 1.00 91.44 126 TRP A C 1
ATOM 990 O O . TRP A 1 126 ? -23.702 -4.521 31.299 1.00 91.44 126 TRP A O 1
ATOM 1000 N N . TYR A 1 127 ? -24.751 -2.930 30.103 1.00 93.88 127 TYR A N 1
ATOM 1001 C CA . TYR A 1 127 ? -25.168 -2.121 31.238 1.00 93.88 127 TYR A CA 1
ATOM 1002 C C . TYR A 1 127 ? -26.683 -1.884 31.209 1.00 93.88 127 TYR A C 1
ATOM 1004 O O . TYR A 1 127 ? -27.233 -1.676 30.128 1.00 93.88 127 TYR A O 1
ATOM 1012 N N . PRO A 1 128 ? -27.353 -1.810 32.376 1.00 91.12 128 PRO A N 1
ATOM 1013 C CA . PRO A 1 128 ? -28.807 -1.626 32.440 1.00 91.12 128 PRO A CA 1
ATOM 1014 C C . PRO A 1 128 ? -29.320 -0.320 31.820 1.00 91.12 128 PRO A C 1
ATOM 1016 O O . PRO A 1 128 ? -30.482 -0.238 31.444 1.00 91.12 128 PRO A O 1
ATOM 1019 N N . TRP A 1 129 ? -28.478 0.714 31.747 1.00 92.00 129 TRP A N 1
ATOM 1020 C CA . TRP A 1 129 ? -28.844 2.044 31.245 1.00 92.00 129 TRP A CA 1
ATOM 1021 C C . TRP A 1 129 ? -28.746 2.178 29.717 1.00 92.00 129 TRP A C 1
ATOM 1023 O O . TRP A 1 129 ? -29.040 3.248 29.190 1.00 92.00 129 TRP A O 1
ATOM 1033 N N . TYR A 1 130 ? -28.317 1.126 29.008 1.00 93.81 130 TYR A N 1
ATOM 1034 C CA . TYR A 1 130 ? -28.438 1.058 27.545 1.00 93.81 130 TYR A CA 1
ATOM 1035 C C . TYR A 1 130 ? -29.888 0.866 27.108 1.00 93.81 130 TYR A C 1
ATOM 1037 O O . TYR A 1 130 ? -30.292 1.405 26.080 1.00 93.81 130 TYR A O 1
ATOM 1045 N N . ASP A 1 131 ? -30.661 0.117 27.891 1.00 91.19 131 ASP A N 1
ATOM 1046 C CA . ASP A 1 131 ? -32.073 -0.097 27.623 1.00 91.19 131 ASP A CA 1
ATOM 1047 C C . ASP A 1 131 ? -32.862 1.142 28.066 1.00 91.19 131 ASP A C 1
ATOM 1049 O O . ASP A 1 131 ? -32.557 1.755 29.095 1.00 91.19 131 ASP A O 1
ATOM 1053 N N . TRP A 1 132 ? -33.878 1.531 27.290 1.00 89.81 132 TRP A N 1
ATOM 1054 C CA . TRP A 1 132 ? -34.723 2.664 27.658 1.00 89.81 132 TRP A CA 1
ATOM 1055 C C . TRP A 1 132 ? -35.469 2.362 28.958 1.00 89.81 132 TRP A C 1
ATOM 1057 O O . TRP A 1 132 ? -36.236 1.403 29.053 1.00 89.81 132 TRP A O 1
ATOM 1067 N N . GLN A 1 133 ? -35.265 3.219 29.954 1.00 90.44 133 GLN A N 1
ATOM 1068 C CA . GLN A 1 133 ? -35.977 3.172 31.222 1.00 90.44 133 GLN A CA 1
ATOM 1069 C C . GLN A 1 133 ? -36.819 4.433 31.346 1.00 90.44 133 GLN A C 1
ATOM 1071 O O . GLN A 1 133 ? -36.275 5.539 31.333 1.00 90.44 133 GLN A O 1
ATOM 1076 N N . GLN A 1 134 ? -38.136 4.271 31.494 1.00 90.06 134 GLN A N 1
ATOM 1077 C CA . GLN A 1 134 ? -39.040 5.407 31.640 1.00 90.06 134 GLN A CA 1
ATOM 1078 C C . GLN A 1 134 ? -38.675 6.208 32.904 1.00 90.06 134 GLN A C 1
ATOM 1080 O O . GLN A 1 134 ? -38.743 5.664 34.014 1.00 90.06 134 GLN A O 1
ATOM 1085 N N . PRO A 1 135 ? -38.299 7.494 32.776 1.00 92.38 135 PRO A N 1
ATOM 1086 C CA . PRO A 1 135 ? -37.999 8.321 33.934 1.00 92.38 135 PRO A CA 1
ATOM 1087 C C . PRO A 1 135 ? -39.249 8.537 34.804 1.00 92.38 135 PRO A C 1
ATOM 1089 O O . PRO A 1 135 ? -40.370 8.528 34.297 1.00 92.38 135 PRO A O 1
ATOM 1092 N N . PRO A 1 136 ? -39.092 8.785 36.116 1.00 95.06 136 PRO A N 1
ATOM 1093 C CA . PRO A 1 136 ? -40.230 9.061 36.986 1.00 95.06 136 PRO A CA 1
ATOM 1094 C C . PRO A 1 136 ? -40.908 10.385 36.609 1.00 95.06 136 PRO A C 1
ATOM 1096 O O . PRO A 1 136 ? -40.226 11.394 36.407 1.00 95.06 136 PRO A O 1
ATOM 1099 N N . GLU A 1 137 ? -42.243 10.407 36.627 1.00 93.00 137 GLU A N 1
ATOM 1100 C CA . GLU A 1 137 ? -43.047 11.545 36.148 1.00 93.00 137 GLU A CA 1
ATOM 1101 C C . GLU A 1 137 ? -42.680 12.870 36.831 1.00 93.00 137 GLU A C 1
ATOM 1103 O O . GLU A 1 137 ? -42.528 13.892 36.172 1.00 93.00 137 GLU A O 1
ATOM 1108 N N . LYS A 1 138 ? -42.378 12.845 38.137 1.00 95.62 138 LYS A N 1
ATOM 1109 C CA . LYS A 1 138 ? -41.922 14.034 38.885 1.00 95.62 138 LYS A CA 1
ATOM 1110 C C . LYS A 1 138 ? -40.688 14.700 38.266 1.00 95.62 138 LYS A C 1
ATOM 1112 O O . LYS A 1 138 ? -40.551 15.920 38.309 1.00 95.62 138 LYS A O 1
ATOM 1117 N N . LYS A 1 139 ? -39.754 13.907 37.726 1.00 93.25 139 LYS A N 1
ATOM 1118 C CA . LYS A 1 139 ? -38.569 14.443 37.043 1.00 93.25 139 LYS A CA 1
ATOM 1119 C C . LYS A 1 139 ? -38.937 14.960 35.658 1.00 93.25 139 LYS A C 1
ATOM 1121 O O . LYS A 1 139 ? -38.437 16.011 35.279 1.00 93.25 139 LYS A O 1
ATOM 1126 N N . ILE A 1 140 ? -39.827 14.275 34.944 1.00 91.56 140 ILE A N 1
ATOM 1127 C CA . ILE A 1 140 ? -40.322 14.714 33.634 1.00 91.56 140 ILE A CA 1
ATOM 1128 C C . ILE A 1 140 ? -41.011 16.082 33.761 1.00 91.56 140 ILE A C 1
ATOM 1130 O O . ILE A 1 140 ? -40.663 17.011 33.037 1.00 91.56 140 ILE A O 1
ATOM 1134 N N . GLU A 1 141 ? -41.904 16.254 34.737 1.00 92.62 141 GLU A N 1
ATOM 1135 C CA . GLU A 1 141 ? -42.577 17.526 35.035 1.00 92.62 141 GLU A CA 1
ATOM 1136 C C . GLU A 1 141 ? -41.589 18.650 35.364 1.00 92.62 141 GLU A C 1
ATOM 1138 O O . GLU A 1 141 ? -41.695 19.762 34.840 1.00 92.62 141 GLU A O 1
ATOM 1143 N N . LEU A 1 142 ? -40.596 18.360 36.208 1.00 94.56 142 LEU A N 1
ATOM 1144 C CA . LEU A 1 142 ? -39.541 19.309 36.549 1.00 94.56 142 LEU A CA 1
ATOM 1145 C C . LEU A 1 142 ? -38.764 19.741 35.297 1.00 94.56 142 LEU A C 1
ATOM 1147 O O . LEU A 1 142 ? -38.555 20.937 35.094 1.00 94.56 142 LEU A O 1
ATOM 1151 N N . PHE A 1 143 ? -38.385 18.800 34.428 1.00 92.88 143 PHE A N 1
ATOM 1152 C CA . PHE A 1 143 ? -37.696 19.102 33.171 1.00 92.88 143 PHE A CA 1
ATOM 1153 C C . PHE A 1 143 ? -38.580 19.904 32.208 1.00 92.88 143 PHE A C 1
ATOM 1155 O O . PHE A 1 143 ? -38.112 20.894 31.642 1.00 92.88 143 PHE A O 1
ATOM 1162 N N . ARG A 1 144 ? -39.870 19.563 32.086 1.00 91.94 144 ARG A N 1
ATOM 1163 C CA . ARG A 1 144 ? -40.853 20.328 31.297 1.00 91.94 144 ARG A CA 1
ATOM 1164 C C . ARG A 1 144 ? -40.988 21.769 31.794 1.00 91.94 144 ARG A C 1
ATOM 1166 O O . ARG A 1 144 ? -41.144 22.686 30.992 1.00 91.94 144 ARG A O 1
ATOM 1173 N N . LYS A 1 145 ? -40.881 21.989 33.109 1.00 93.81 145 LYS A N 1
ATOM 1174 C CA . LYS A 1 145 ? -40.913 23.325 33.719 1.00 93.81 145 LYS A CA 1
ATOM 1175 C C . LYS A 1 145 ? -39.639 24.126 33.442 1.00 93.81 145 LYS A C 1
ATOM 1177 O O . LYS A 1 145 ? -39.746 25.296 33.084 1.00 93.81 145 LYS A O 1
ATOM 1182 N N . ILE A 1 146 ? -38.459 23.518 33.595 1.00 95.50 146 ILE A N 1
ATOM 1183 C CA . ILE A 1 146 ? -37.164 24.192 33.374 1.00 95.50 146 ILE A CA 1
ATOM 1184 C C . ILE A 1 146 ? -36.979 24.552 31.896 1.00 95.50 146 ILE A C 1
ATOM 1186 O O . ILE A 1 146 ? -36.550 25.659 31.580 1.00 95.50 146 ILE A O 1
ATOM 1190 N N . TYR A 1 147 ? -37.340 23.645 30.988 1.00 93.50 147 TYR A N 1
ATOM 1191 C CA . TYR A 1 147 ? -37.047 23.775 29.559 1.00 93.50 147 TYR A CA 1
ATOM 1192 C C . TYR A 1 147 ? -38.259 24.145 28.699 1.00 93.50 147 TYR A C 1
ATOM 1194 O O . TYR A 1 147 ? -38.209 23.975 27.484 1.00 93.50 147 TYR A O 1
ATOM 1202 N N . LYS A 1 148 ? -39.328 24.687 29.302 1.00 90.38 148 LYS A N 1
ATOM 1203 C CA . LYS A 1 148 ? -40.640 24.946 28.673 1.00 90.38 148 LYS A CA 1
ATOM 1204 C C . LYS A 1 148 ? -40.577 25.535 27.256 1.00 90.38 148 LYS A C 1
ATOM 1206 O O . LYS A 1 148 ? -41.332 25.114 26.389 1.00 90.38 148 LYS A O 1
ATOM 1211 N N . ASN A 1 149 ? -39.682 26.493 27.021 1.00 92.12 149 ASN A N 1
ATOM 1212 C CA . ASN A 1 149 ? -39.592 27.228 25.753 1.00 92.12 149 ASN A CA 1
ATOM 1213 C C . ASN A 1 149 ? -38.797 26.493 24.655 1.00 92.12 149 ASN A C 1
ATOM 1215 O O . ASN A 1 149 ? -38.749 26.968 23.526 1.00 92.12 149 ASN A O 1
ATOM 1219 N N . TYR A 1 150 ? -38.152 25.371 24.986 1.00 91.12 150 TYR A N 1
ATOM 1220 C CA . TYR A 1 150 ? -37.197 24.666 24.122 1.00 91.12 150 TYR A CA 1
ATOM 1221 C C . TYR A 1 150 ? -37.515 23.171 23.948 1.00 91.12 150 TYR A C 1
ATOM 1223 O O . TYR A 1 150 ? -36.722 22.447 23.343 1.00 91.12 150 TYR A O 1
ATOM 1231 N N . LEU A 1 151 ? -38.641 22.687 24.485 1.00 87.88 151 LEU A N 1
ATOM 1232 C CA . LEU A 1 151 ? -39.044 21.287 24.336 1.00 87.88 151 LEU A CA 1
ATOM 1233 C C . LEU A 1 151 ? -39.520 20.986 22.912 1.00 87.88 151 LEU A C 1
ATOM 1235 O O . LEU A 1 151 ? -40.226 21.778 22.292 1.00 87.88 151 LEU A O 1
ATOM 1239 N N . LYS A 1 152 ? -39.142 19.804 22.425 1.00 86.19 152 LYS A N 1
ATOM 1240 C CA . LYS A 1 152 ? -39.641 19.203 21.184 1.00 86.19 152 LYS A CA 1
ATOM 1241 C C . LYS A 1 152 ? -40.691 18.140 21.517 1.00 86.19 152 LYS A C 1
ATOM 1243 O O . LYS A 1 152 ? -40.719 17.649 22.644 1.00 86.19 152 LYS A O 1
ATOM 1248 N N . GLU A 1 153 ? -41.525 17.787 20.542 1.00 77.31 153 GLU A N 1
ATOM 1249 C CA . GLU A 1 153 ? -42.491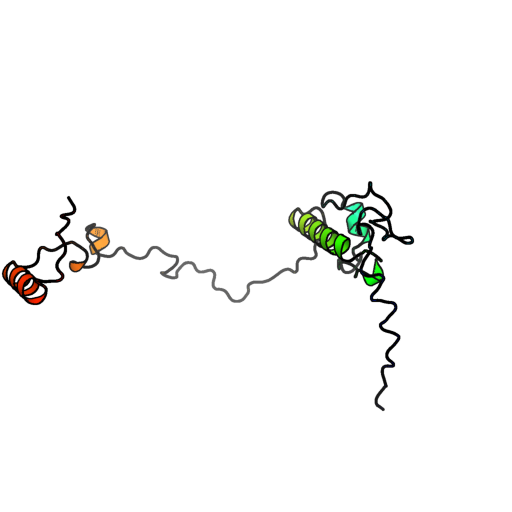 16.688 20.676 1.00 77.31 153 GLU A CA 1
ATOM 1250 C C . GLU A 1 153 ? -41.760 15.351 20.891 1.00 77.31 153 GLU A C 1
ATOM 1252 O O . GLU A 1 153 ? -40.777 15.053 20.209 1.00 77.31 153 GLU A O 1
ATOM 1257 N N . GLU A 1 154 ? -42.211 14.565 21.874 1.00 72.81 154 GLU A N 1
ATOM 1258 C CA . GLU A 1 154 ? -41.616 13.267 22.205 1.00 72.81 154 GLU A CA 1
ATOM 1259 C C . GLU A 1 154 ? -42.004 12.238 21.127 1.00 72.81 154 GLU A C 1
ATOM 1261 O O . GLU A 1 154 ? -43.159 11.827 21.021 1.00 72.81 154 GLU A O 1
ATOM 1266 N N . SER A 1 155 ? -41.037 11.810 20.309 1.00 66.38 155 SER A N 1
ATOM 1267 C CA . SER A 1 155 ? -41.216 10.692 19.382 1.00 66.38 155 SER A CA 1
ATOM 1268 C C . SER A 1 155 ? -41.126 9.381 20.160 1.00 66.38 155 SER A C 1
ATOM 1270 O O . SER A 1 155 ? -40.028 8.897 20.443 1.00 66.38 155 SER A O 1
ATOM 1272 N N . ASN A 1 156 ? -42.270 8.807 20.524 1.00 63.34 156 ASN A N 1
ATOM 1273 C CA . ASN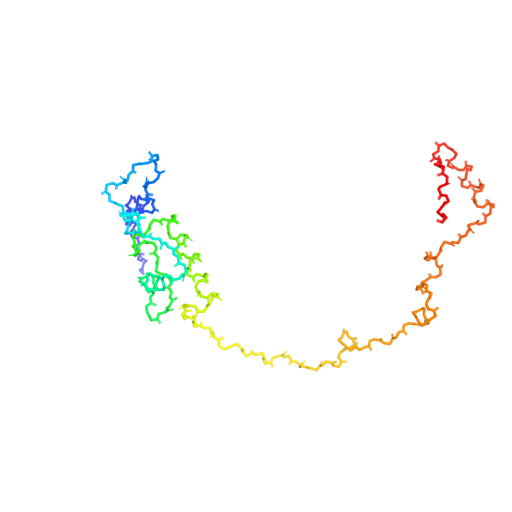 A 1 156 ? -42.308 7.455 21.070 1.00 63.34 156 ASN A CA 1
ATOM 1274 C C . ASN A 1 156 ? -41.889 6.477 19.965 1.00 63.34 156 ASN A C 1
ATOM 1276 O O . ASN A 1 156 ? -42.630 6.266 19.007 1.00 63.34 156 ASN A O 1
ATOM 1280 N N . LEU A 1 157 ? -40.680 5.925 20.072 1.00 58.97 157 LEU A N 1
ATOM 1281 C CA . LEU A 1 157 ? -40.240 4.801 19.250 1.00 58.97 157 LEU A CA 1
ATOM 1282 C C . LEU A 1 157 ? -41.037 3.564 19.683 1.00 58.97 157 LEU A C 1
ATOM 1284 O O . LEU A 1 157 ? -40.774 2.999 20.744 1.00 58.97 157 LEU A O 1
ATOM 1288 N N . SER A 1 158 ? -42.047 3.218 18.882 1.00 42.31 158 SER A N 1
ATOM 1289 C CA . SER A 1 158 ? -42.757 1.934 18.904 1.00 42.31 158 SER A CA 1
ATOM 1290 C C . SER A 1 158 ? -41.927 0.837 18.255 1.00 42.31 158 SER A C 1
ATOM 1292 O O . SER A 1 158 ? -41.437 1.112 17.133 1.00 42.31 158 SER A O 1
#

Organism: NCBI:txid8663